Protein AF-A0A397JT45-F1 (afdb_monomer)

Foldseek 3Di:
DQCPALDPVSHDDPVRVVVVVVVLVVLVCCVVPVPPCPLRLNNLVVVVVVVVVVVCVVPDPDPPPPDDDPPDDPDDDDDDPVPDDRRDDDPCRVVVVVVVVVVSVVSSVVSVVVDDDDD

Solvent-accessible surface area (backbone atoms only — not comparable to full-atom values): 7619 Å² total; per-residue (Å²): 111,52,76,73,48,49,49,73,89,62,28,67,52,73,65,60,47,50,55,52,51,49,53,52,50,50,55,49,48,38,52,77,74,54,86,72,50,85,80,39,67,68,56,55,53,49,56,52,49,54,55,50,50,57,57,44,62,75,72,58,84,67,78,88,77,83,75,77,59,94,86,64,80,92,68,92,71,91,78,67,72,92,78,54,78,79,73,69,68,63,96,57,46,68,60,53,45,50,51,51,50,52,50,53,51,49,52,53,51,49,63,64,65,74,63,74,84,87,126

pLDDT: mean 78.27, std 14.3, range [41.31, 96.56]

Structure (mmCIF, N/CA/C/O backbone):
data_AF-A0A397JT45-F1
#
_entry.id   AF-A0A397JT45-F1
#
loop_
_atom_site.group_PDB
_atom_site.id
_atom_site.type_symbol
_atom_site.label_atom_id
_atom_site.label_alt_id
_atom_site.label_comp_id
_atom_site.label_asym_id
_atom_site.label_entity_id
_atom_site.label_seq_id
_atom_site.pdbx_PDB_ins_code
_atom_site.Cartn_x
_atom_site.Cartn_y
_atom_site.Cartn_z
_atom_site.occupancy
_atom_site.B_iso_or_equiv
_atom_site.auth_seq_id
_atom_site.auth_comp_id
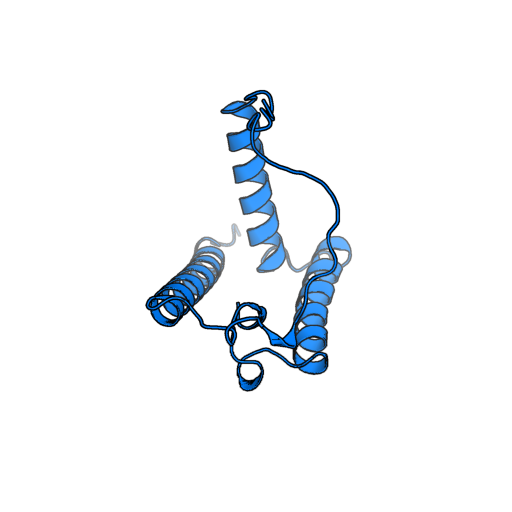_atom_site.auth_asym_id
_atom_site.auth_atom_id
_atom_site.pdbx_PDB_model_num
ATOM 1 N N . MET A 1 1 ? -4.447 6.158 -4.835 1.00 71.88 1 MET A N 1
ATOM 2 C CA . MET A 1 1 ? -4.365 4.703 -4.574 1.00 71.88 1 MET A CA 1
ATOM 3 C C . MET A 1 1 ? -5.686 4.197 -4.001 1.00 71.88 1 MET A C 1
ATOM 5 O O . MET A 1 1 ? -6.000 4.499 -2.859 1.00 71.88 1 MET A O 1
ATOM 9 N N . ARG A 1 2 ? -6.469 3.435 -4.778 1.00 83.56 2 ARG A N 1
ATOM 10 C CA . ARG A 1 2 ? -7.796 2.925 -4.356 1.00 83.56 2 ARG A CA 1
ATOM 11 C C . ARG A 1 2 ? -7.738 1.920 -3.193 1.00 83.56 2 ARG A C 1
ATOM 13 O O . ARG A 1 2 ? -8.737 1.685 -2.529 1.00 83.56 2 ARG A O 1
ATOM 20 N N . CYS A 1 3 ? -6.571 1.336 -2.918 1.00 88.75 3 CYS A N 1
ATOM 21 C CA . CYS A 1 3 ? -6.375 0.380 -1.825 1.00 88.75 3 CYS A CA 1
ATOM 22 C C . CYS A 1 3 ? -6.457 0.999 -0.417 1.00 88.75 3 CYS A C 1
ATOM 24 O O . CYS A 1 3 ? -6.658 0.259 0.544 1.00 88.75 3 CYS A O 1
ATOM 26 N N . TRP A 1 4 ? -6.323 2.323 -0.287 1.00 89.19 4 TRP A N 1
ATOM 27 C CA . TRP A 1 4 ? -6.392 3.028 0.999 1.00 89.19 4 TRP A CA 1
ATOM 28 C C . TRP A 1 4 ? -7.800 3.472 1.393 1.00 89.19 4 TRP A C 1
ATOM 30 O O . TRP A 1 4 ? -7.992 3.948 2.506 1.00 89.19 4 TRP A O 1
ATOM 40 N N . ASP A 1 5 ? -8.792 3.280 0.525 1.00 92.50 5 ASP A N 1
ATOM 41 C CA . ASP A 1 5 ? -10.164 3.669 0.833 1.00 92.50 5 ASP A CA 1
ATOM 42 C C . ASP A 1 5 ? -10.715 2.830 1.997 1.00 92.50 5 ASP A C 1
ATOM 44 O O . ASP A 1 5 ? -10.658 1.601 1.985 1.00 92.50 5 ASP A O 1
ATOM 48 N N . ALA A 1 6 ? -11.262 3.458 3.030 1.00 93.44 6 ALA A N 1
ATOM 49 C CA . ALA A 1 6 ? -11.913 2.780 4.146 1.00 93.44 6 ALA A CA 1
ATOM 50 C C . ALA A 1 6 ? -13.123 1.940 3.696 1.00 93.44 6 ALA A C 1
ATOM 52 O O . ALA A 1 6 ? -13.464 0.947 4.344 1.00 93.44 6 ALA A O 1
ATOM 53 N N . ARG A 1 7 ? -13.764 2.306 2.580 1.00 92.75 7 ARG A N 1
ATOM 54 C CA . ARG A 1 7 ? -14.908 1.594 2.011 1.00 92.75 7 ARG A CA 1
ATOM 55 C C . ARG A 1 7 ? -14.420 0.401 1.200 1.00 92.75 7 ARG A C 1
ATOM 57 O O . ARG A 1 7 ? -13.781 0.548 0.162 1.00 92.75 7 ARG A O 1
ATOM 64 N N . VAL A 1 8 ? -14.810 -0.796 1.632 1.00 91.38 8 VAL A N 1
ATOM 65 C CA . VAL A 1 8 ? -14.433 -2.059 0.974 1.00 91.38 8 VAL A CA 1
ATOM 66 C C . VAL A 1 8 ? -14.828 -2.075 -0.504 1.00 91.38 8 VAL A C 1
ATOM 68 O O . VAL A 1 8 ? -14.040 -2.506 -1.334 1.00 91.38 8 VAL A O 1
ATOM 71 N N . THR A 1 9 ? -16.001 -1.540 -0.848 1.00 92.25 9 THR A N 1
ATOM 72 C CA . THR A 1 9 ? -16.515 -1.509 -2.228 1.00 92.25 9 THR A CA 1
ATOM 73 C C . THR A 1 9 ? -15.718 -0.621 -3.183 1.00 92.25 9 THR A C 1
ATOM 75 O O . THR A 1 9 ? -15.869 -0.752 -4.391 1.00 92.25 9 THR A O 1
ATOM 78 N N . HIS A 1 10 ? -14.889 0.290 -2.666 1.00 92.00 10 HIS A N 1
ATOM 79 C CA . HIS A 1 10 ? -14.088 1.206 -3.483 1.00 92.00 10 HIS A CA 1
ATOM 80 C C . HIS A 1 10 ? -12.654 0.700 -3.691 1.00 92.00 10 HIS A C 1
ATOM 82 O O . HIS A 1 10 ? -11.947 1.179 -4.589 1.00 92.00 10 HIS A O 1
ATOM 88 N N . ARG A 1 11 ? -12.236 -0.301 -2.903 1.00 93.19 11 ARG A N 1
ATOM 89 C CA . ARG A 1 11 ? -10.939 -0.962 -3.049 1.00 93.19 11 ARG A CA 1
ATOM 90 C C . ARG A 1 11 ? -10.912 -1.828 -4.305 1.00 93.19 11 ARG A C 1
ATOM 92 O O . ARG A 1 11 ? -11.946 -2.370 -4.686 1.00 93.19 11 ARG A O 1
ATOM 99 N N . PRO A 1 12 ? -9.737 -1.983 -4.933 1.00 93.69 12 PRO A N 1
ATOM 100 C CA . PRO A 1 12 ? -9.577 -2.980 -5.972 1.00 93.69 12 PRO A CA 1
ATOM 101 C C . PRO A 1 12 ? -9.781 -4.375 -5.380 1.00 93.69 12 PRO A C 1
ATOM 103 O O . PRO A 1 12 ? -9.365 -4.669 -4.254 1.00 93.69 12 PRO A O 1
ATOM 106 N N . THR A 1 13 ? -10.394 -5.239 -6.168 1.00 95.12 13 THR A N 1
ATOM 107 C CA . THR A 1 13 ? -10.373 -6.679 -5.944 1.00 95.12 13 THR A CA 1
ATOM 108 C C . THR A 1 13 ? -8.949 -7.216 -6.096 1.00 95.12 13 THR A C 1
ATOM 110 O O . THR A 1 13 ? -8.064 -6.572 -6.668 1.00 95.12 13 THR A O 1
ATOM 113 N N . PHE A 1 14 ? -8.720 -8.426 -5.590 1.00 93.62 14 PHE A N 1
ATOM 114 C CA . PHE A 1 14 ? -7.441 -9.108 -5.776 1.00 93.62 14 PHE A CA 1
ATOM 115 C C . PHE A 1 14 ? -7.087 -9.268 -7.263 1.00 93.62 14 PHE A C 1
ATOM 117 O O . PHE A 1 14 ? -5.941 -9.056 -7.645 1.00 93.62 14 PHE A O 1
ATOM 124 N N . GLU A 1 15 ? -8.074 -9.585 -8.102 1.00 96.56 15 GLU A N 1
ATOM 125 C CA . GLU A 1 15 ? -7.890 -9.752 -9.544 1.00 96.56 15 GLU A CA 1
ATOM 126 C C . GLU A 1 15 ? -7.493 -8.441 -10.234 1.00 96.56 15 GLU A C 1
ATOM 128 O O . GLU A 1 15 ? -6.504 -8.408 -10.966 1.00 96.56 15 GLU A O 1
ATOM 133 N N . GLU A 1 16 ? -8.201 -7.341 -9.955 1.00 94.44 16 GLU A N 1
ATOM 134 C CA . GLU A 1 16 ? -7.850 -6.015 -10.482 1.00 94.44 16 GLU A CA 1
ATOM 135 C C . GLU A 1 16 ? -6.432 -5.605 -10.067 1.00 94.44 16 GLU A C 1
ATOM 137 O O . GLU A 1 16 ? -5.660 -5.119 -10.895 1.00 94.44 16 GLU A O 1
ATOM 142 N N . LEU A 1 17 ? -6.069 -5.835 -8.800 1.00 91.56 17 LEU A N 1
ATOM 143 C CA . LEU A 1 17 ? -4.731 -5.539 -8.296 1.00 91.56 17 LEU A CA 1
ATOM 144 C C . LEU A 1 17 ? -3.664 -6.393 -8.991 1.00 91.56 17 LEU A C 1
ATOM 146 O O . LEU A 1 17 ? -2.629 -5.867 -9.393 1.00 91.56 17 LEU A O 1
ATOM 150 N N . ASN A 1 18 ? -3.913 -7.693 -9.153 1.00 93.75 18 ASN A N 1
ATOM 151 C CA . ASN A 1 18 ? -2.990 -8.607 -9.817 1.00 93.75 18 ASN A CA 1
ATOM 152 C C . ASN A 1 18 ? -2.759 -8.212 -11.282 1.00 93.75 18 ASN A C 1
ATOM 154 O O . ASN A 1 18 ? -1.617 -8.161 -11.734 1.00 93.75 18 ASN A O 1
ATOM 158 N N . ASN A 1 19 ? -3.828 -7.868 -12.003 1.00 92.88 19 ASN A N 1
ATOM 159 C CA . ASN A 1 19 ? -3.744 -7.411 -13.389 1.00 92.88 19 ASN A CA 1
ATOM 160 C C . ASN A 1 19 ? -2.926 -6.121 -13.512 1.00 92.88 19 ASN A C 1
ATOM 162 O O . ASN A 1 19 ? -2.120 -5.982 -14.433 1.00 92.88 19 ASN A O 1
ATOM 166 N N . GLU A 1 20 ? -3.098 -5.184 -12.580 1.00 88.56 20 GLU A N 1
ATOM 167 C CA . GLU A 1 20 ? -2.339 -3.936 -12.580 1.00 88.56 20 GLU A CA 1
ATOM 168 C C . GLU A 1 20 ? -0.853 -4.167 -12.269 1.00 88.56 20 GLU A C 1
ATOM 170 O O . GLU A 1 20 ? 0.019 -3.687 -12.996 1.00 88.56 20 GLU A O 1
ATOM 175 N N . LEU A 1 21 ? -0.547 -4.977 -11.250 1.00 88.06 21 LEU A N 1
ATOM 176 C CA . LEU A 1 21 ? 0.826 -5.366 -10.915 1.00 88.06 21 LEU A CA 1
ATOM 177 C C . LEU A 1 21 ? 1.514 -6.094 -12.074 1.00 88.06 21 LEU A C 1
ATOM 179 O O . LEU A 1 21 ? 2.691 -5.848 -12.337 1.00 88.06 21 LEU A O 1
ATOM 183 N N . TRP A 1 22 ? 0.783 -6.941 -12.800 1.00 89.69 22 TRP A N 1
ATOM 184 C CA . TRP A 1 22 ? 1.312 -7.650 -13.961 1.00 89.69 22 TRP A CA 1
ATOM 185 C C . TRP A 1 22 ? 1.749 -6.699 -15.080 1.00 89.69 22 TRP A C 1
ATOM 187 O O . TRP A 1 22 ? 2.817 -6.888 -15.662 1.00 89.69 22 TRP A O 1
ATOM 197 N N . LYS A 1 23 ? 0.980 -5.634 -15.356 1.00 85.00 23 LYS A N 1
ATOM 198 C CA . LYS A 1 23 ? 1.369 -4.608 -16.343 1.00 85.00 23 LYS A CA 1
ATOM 199 C C . LYS A 1 23 ? 2.683 -3.932 -15.955 1.00 85.00 23 LYS A C 1
ATOM 201 O O . LYS A 1 23 ? 3.569 -3.799 -16.800 1.00 85.00 23 LYS A O 1
ATOM 206 N N . TYR A 1 24 ? 2.823 -3.545 -14.685 1.00 81.06 24 TYR A N 1
ATOM 207 C CA . TYR A 1 24 ? 4.057 -2.943 -14.174 1.00 81.06 24 TYR A CA 1
ATOM 208 C C . TYR A 1 24 ? 5.236 -3.909 -14.256 1.00 81.06 24 TYR A C 1
ATOM 210 O O . TYR A 1 24 ? 6.303 -3.530 -14.739 1.00 81.06 24 TYR A O 1
ATOM 218 N N . TRP A 1 25 ? 5.044 -5.162 -13.838 1.00 84.69 25 TRP A N 1
ATOM 219 C CA . TRP A 1 25 ? 6.079 -6.189 -13.910 1.00 84.69 25 TRP A CA 1
ATOM 220 C C . TRP A 1 25 ? 6.534 -6.428 -15.349 1.00 84.69 25 TRP A C 1
ATOM 222 O O . TRP A 1 25 ? 7.733 -6.449 -15.609 1.00 84.69 25 TRP A O 1
ATOM 232 N N . ASN A 1 26 ? 5.599 -6.518 -16.296 1.00 82.88 26 ASN A N 1
ATOM 233 C CA . ASN A 1 26 ? 5.930 -6.679 -17.706 1.00 82.88 26 ASN A CA 1
ATOM 234 C C . ASN A 1 26 ? 6.714 -5.468 -18.242 1.00 82.88 26 ASN A C 1
ATOM 236 O O . ASN A 1 26 ? 7.737 -5.629 -18.906 1.00 82.88 26 ASN A O 1
ATOM 240 N N . GLY A 1 27 ? 6.289 -4.247 -17.897 1.00 78.75 27 GLY A N 1
ATOM 241 C CA . GLY A 1 27 ? 7.021 -3.024 -18.236 1.00 78.75 27 GLY A CA 1
ATOM 242 C C . GLY A 1 27 ? 8.452 -3.022 -17.688 1.00 78.75 27 GLY A C 1
ATOM 243 O O . GLY A 1 27 ? 9.394 -2.695 -18.410 1.00 78.75 27 GLY A O 1
ATOM 244 N N . TYR A 1 28 ? 8.631 -3.452 -16.437 1.00 79.06 28 TYR A N 1
ATOM 245 C CA . TYR A 1 28 ? 9.942 -3.583 -15.802 1.00 79.06 28 TYR A CA 1
ATOM 246 C C . TYR A 1 28 ? 10.804 -4.688 -16.432 1.00 79.06 28 TYR A C 1
ATOM 248 O O . TYR A 1 28 ? 11.990 -4.487 -16.685 1.00 79.06 28 TYR A O 1
ATOM 256 N N . TYR A 1 29 ? 10.216 -5.843 -16.738 1.00 82.56 29 TYR A N 1
ATOM 257 C CA . TYR A 1 29 ? 10.903 -6.956 -17.387 1.00 82.56 29 TYR A CA 1
ATOM 258 C C . TYR A 1 29 ? 11.411 -6.559 -18.781 1.00 82.56 29 TYR A C 1
ATOM 260 O O . TYR A 1 29 ? 12.576 -6.788 -19.114 1.00 82.56 29 TYR A O 1
ATOM 268 N N . HIS A 1 30 ? 10.577 -5.877 -19.572 1.00 77.50 30 HIS A N 1
ATOM 269 C CA . HIS A 1 30 ? 10.982 -5.313 -20.860 1.00 77.50 30 HIS A CA 1
ATOM 270 C C . HIS A 1 30 ? 12.085 -4.255 -20.730 1.00 77.50 30 HIS A C 1
ATOM 272 O O . HIS A 1 30 ? 12.935 -4.165 -21.617 1.00 77.50 30 HIS A O 1
ATOM 278 N N . TYR A 1 31 ? 12.105 -3.482 -19.641 1.00 74.94 31 TYR A N 1
ATOM 279 C CA . TYR A 1 31 ? 13.205 -2.567 -19.336 1.00 74.94 31 TYR A CA 1
ATOM 280 C C . TYR A 1 31 ? 14.525 -3.317 -19.088 1.00 74.94 31 TYR A C 1
ATOM 282 O O . TYR A 1 31 ? 15.533 -2.977 -19.704 1.00 74.94 31 TYR A O 1
ATOM 290 N N . LEU A 1 32 ? 14.520 -4.351 -18.241 1.00 77.25 32 LEU A N 1
ATOM 291 C CA . LEU A 1 32 ? 15.735 -5.087 -17.873 1.00 77.25 32 LEU A CA 1
ATOM 292 C C . LEU A 1 32 ? 16.311 -5.939 -19.011 1.00 77.25 32 LEU A C 1
ATOM 294 O O . LEU A 1 32 ? 17.528 -6.011 -19.165 1.00 77.25 32 LEU A O 1
ATOM 298 N N . TYR A 1 33 ? 15.449 -6.597 -19.790 1.00 77.69 33 TYR A N 1
ATOM 299 C CA . TYR A 1 33 ? 15.866 -7.650 -20.725 1.00 77.69 33 TYR A CA 1
ATOM 300 C C . TYR A 1 33 ? 15.539 -7.347 -22.195 1.00 77.69 33 TYR A C 1
ATOM 302 O O . TYR A 1 33 ? 16.045 -8.020 -23.088 1.00 77.69 33 TYR A O 1
ATOM 310 N N . GLY A 1 34 ? 14.693 -6.348 -22.474 1.00 66.81 34 GLY A N 1
ATOM 311 C CA . GLY A 1 34 ? 14.125 -6.107 -23.808 1.00 66.81 34 GLY A CA 1
ATOM 312 C C . GLY A 1 34 ? 14.851 -5.075 -24.676 1.00 66.81 34 GLY A C 1
ATOM 313 O O . GLY A 1 34 ? 14.474 -4.899 -25.833 1.00 66.81 34 GLY A O 1
ATOM 314 N N . GLY A 1 35 ? 15.857 -4.364 -24.153 1.00 61.72 35 GLY A N 1
ATOM 315 C CA . GLY A 1 35 ? 16.773 -3.488 -24.906 1.00 61.72 35 GLY A CA 1
ATOM 316 C C . GLY A 1 35 ? 16.179 -2.274 -25.649 1.00 61.72 35 GLY A C 1
ATOM 317 O O . GLY A 1 35 ? 16.948 -1.458 -26.153 1.00 61.72 35 GLY A O 1
ATOM 318 N N . LYS A 1 36 ? 14.848 -2.120 -25.741 1.00 55.78 36 LYS A N 1
ATOM 319 C CA . LYS A 1 36 ? 14.209 -1.171 -26.679 1.00 55.78 36 LYS A CA 1
ATOM 320 C C . LYS A 1 36 ? 13.227 -0.159 -26.089 1.00 55.78 36 LYS A C 1
ATOM 322 O O . LYS A 1 36 ? 12.880 0.773 -26.797 1.00 55.78 36 LYS A O 1
ATOM 327 N N . ASN A 1 37 ? 12.828 -0.259 -24.820 1.00 60.97 37 ASN A N 1
ATOM 328 C CA . ASN A 1 37 ? 11.914 0.721 -24.213 1.00 60.97 37 ASN A CA 1
ATOM 329 C C . ASN A 1 37 ? 12.611 1.566 -23.148 1.00 60.97 37 ASN A C 1
ATOM 331 O O . ASN A 1 37 ? 12.338 1.475 -21.948 1.00 60.97 37 ASN A O 1
ATOM 335 N N . LYS A 1 38 ? 13.519 2.422 -23.631 1.00 58.59 38 LYS A N 1
ATOM 336 C CA . LYS A 1 38 ? 14.149 3.477 -22.831 1.00 58.59 38 LYS A CA 1
ATOM 337 C C . LYS A 1 38 ? 13.109 4.461 -22.272 1.00 58.59 38 LYS A C 1
ATOM 339 O O . LYS A 1 38 ? 13.354 5.023 -21.214 1.00 58.59 38 LYS A O 1
ATOM 344 N N . ASP A 1 39 ? 11.930 4.574 -22.868 1.00 64.94 39 ASP A N 1
ATOM 345 C CA . ASP A 1 39 ? 10.941 5.585 -22.468 1.00 64.94 39 ASP A CA 1
ATOM 346 C C . ASP A 1 39 ? 9.763 4.995 -21.680 1.00 64.94 39 ASP A C 1
ATOM 348 O O . ASP A 1 39 ? 8.695 5.597 -21.581 1.00 64.94 39 ASP A O 1
ATOM 352 N N . SER A 1 40 ? 9.936 3.797 -21.106 1.00 72.94 40 SER A N 1
ATOM 353 C CA . SER A 1 40 ? 8.910 3.226 -20.232 1.00 72.94 40 SER A CA 1
ATOM 354 C C . SER A 1 40 ? 8.726 4.088 -18.979 1.00 72.94 40 SER A C 1
ATOM 356 O O . SER A 1 40 ? 9.688 4.464 -18.306 1.00 72.94 40 SER A O 1
ATOM 358 N N . GLU A 1 41 ? 7.468 4.373 -18.638 1.00 74.19 41 GLU A N 1
ATOM 359 C CA . GLU A 1 41 ? 7.107 5.190 -17.475 1.00 74.19 41 GLU A CA 1
ATOM 360 C C . GLU A 1 41 ? 7.760 4.671 -16.182 1.00 74.19 41 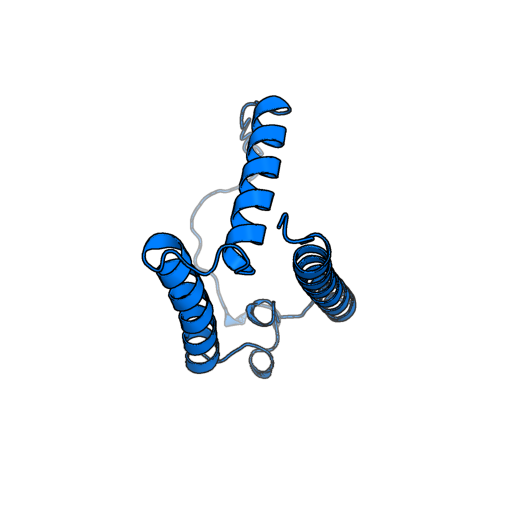GLU A C 1
ATOM 362 O O . GLU A 1 41 ? 8.265 5.450 -15.374 1.00 74.19 41 GLU A O 1
ATOM 367 N N . ILE A 1 42 ? 7.837 3.343 -16.029 1.00 75.69 42 ILE A N 1
ATOM 368 C CA . ILE A 1 42 ? 8.450 2.691 -14.868 1.00 75.69 42 ILE A CA 1
ATOM 369 C C . ILE A 1 42 ? 9.937 3.028 -14.714 1.00 75.69 42 ILE A C 1
ATOM 371 O O . ILE A 1 42 ? 10.383 3.307 -13.603 1.00 75.69 42 ILE A O 1
ATOM 375 N N . ARG A 1 43 ? 10.702 3.088 -15.811 1.00 75.94 43 ARG A N 1
ATOM 376 C CA . ARG A 1 43 ? 12.115 3.483 -15.768 1.00 75.94 43 ARG A CA 1
ATOM 377 C C . ARG A 1 43 ? 12.254 4.932 -15.314 1.00 75.94 43 ARG A C 1
ATOM 379 O O . ARG A 1 43 ? 13.078 5.222 -14.451 1.00 75.94 43 ARG A O 1
ATOM 386 N N . ILE A 1 44 ? 11.438 5.833 -15.861 1.00 78.06 44 ILE A N 1
ATOM 387 C CA . ILE A 1 44 ? 11.507 7.264 -15.536 1.00 78.06 44 ILE A CA 1
ATOM 388 C C . ILE A 1 44 ? 11.182 7.495 -14.054 1.00 78.06 44 ILE A C 1
ATOM 390 O O . ILE A 1 44 ? 11.865 8.270 -13.378 1.00 78.06 44 ILE A O 1
ATOM 394 N N . GLN A 1 45 ? 10.185 6.784 -13.521 1.00 78.44 45 GLN A N 1
ATOM 395 C CA . GLN A 1 45 ? 9.858 6.828 -12.097 1.00 78.44 45 GLN A CA 1
ATOM 396 C C . GLN A 1 45 ? 10.999 6.277 -11.220 1.00 78.44 45 GLN A C 1
ATOM 398 O O . GLN A 1 45 ? 11.344 6.912 -10.219 1.00 78.44 45 GLN A O 1
AT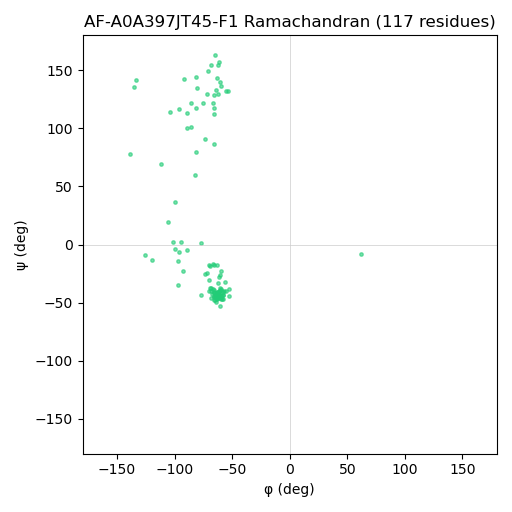OM 403 N N . ILE A 1 46 ? 11.630 5.159 -11.607 1.00 79.81 46 ILE A N 1
ATOM 404 C CA . ILE A 1 46 ? 12.791 4.582 -10.902 1.00 79.81 46 ILE A CA 1
ATOM 405 C C . ILE A 1 46 ? 13.965 5.571 -10.883 1.00 79.81 46 ILE A C 1
ATOM 407 O O . ILE A 1 46 ? 14.453 5.917 -9.809 1.00 79.81 46 ILE A O 1
ATOM 411 N N . GLU A 1 47 ? 14.377 6.103 -12.036 1.00 82.69 47 GLU A N 1
ATOM 412 C CA . GLU A 1 47 ? 15.504 7.041 -12.126 1.00 82.69 47 GLU A CA 1
ATOM 413 C C . GLU A 1 47 ? 15.260 8.324 -11.320 1.00 82.69 47 GLU A C 1
ATOM 415 O O . GLU A 1 47 ? 16.169 8.854 -10.672 1.00 82.69 47 GLU A O 1
ATOM 420 N N . LYS A 1 48 ? 14.024 8.842 -11.332 1.00 83.19 48 LYS A N 1
ATOM 421 C CA . LYS A 1 48 ? 13.649 10.013 -10.532 1.00 83.19 48 LYS A CA 1
ATOM 422 C C . LYS A 1 48 ? 13.713 9.714 -9.032 1.00 83.19 48 LYS A C 1
ATOM 424 O O . LYS A 1 48 ? 14.213 10.549 -8.276 1.00 83.19 48 LYS A O 1
ATOM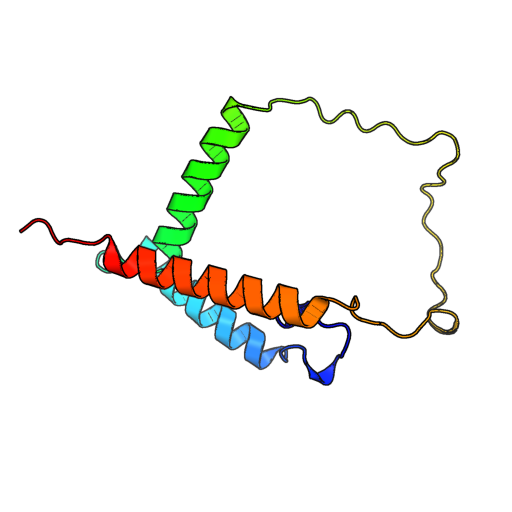 429 N N . SER A 1 49 ? 13.243 8.538 -8.614 1.00 80.88 49 SER A N 1
ATOM 430 C CA . SER A 1 49 ? 13.315 8.072 -7.225 1.00 80.88 49 SER A CA 1
ATOM 431 C C . SER A 1 49 ? 14.764 7.922 -6.753 1.00 80.88 49 SER A C 1
ATOM 433 O O . SER A 1 49 ? 15.132 8.446 -5.702 1.00 80.88 49 SER A O 1
ATOM 435 N N . GLU A 1 50 ? 15.631 7.313 -7.564 1.00 84.00 50 GLU A N 1
ATOM 436 C CA . GLU A 1 50 ? 17.055 7.173 -7.250 1.00 84.00 50 GLU A CA 1
ATOM 437 C C . GLU A 1 50 ? 17.763 8.529 -7.126 1.00 84.00 50 GLU A C 1
ATOM 439 O O . GLU A 1 50 ? 18.556 8.735 -6.203 1.00 84.00 50 GLU A O 1
ATOM 444 N N . LYS A 1 51 ? 17.465 9.483 -8.022 1.00 83.69 51 LYS A N 1
ATOM 445 C CA . LYS A 1 51 ? 17.983 10.860 -7.933 1.00 83.69 51 LYS A CA 1
ATOM 446 C C . LYS A 1 51 ? 17.533 11.546 -6.639 1.00 83.69 51 LYS A C 1
ATOM 448 O O . LYS A 1 51 ? 18.347 12.194 -5.982 1.00 83.69 51 LYS A O 1
ATOM 453 N N . LEU A 1 52 ? 16.265 11.392 -6.249 1.00 79.12 52 LEU A N 1
ATOM 454 C CA . LEU A 1 52 ? 15.743 11.925 -4.986 1.00 79.12 52 LEU A CA 1
ATOM 455 C C . LEU A 1 52 ? 16.444 11.287 -3.778 1.00 79.12 52 LEU A C 1
ATOM 457 O O . LEU A 1 52 ? 16.890 12.001 -2.883 1.00 79.12 52 LEU A O 1
ATOM 461 N N . SER A 1 53 ? 16.578 9.960 -3.773 1.00 78.44 53 SER A N 1
ATOM 462 C CA . SER A 1 53 ? 17.221 9.202 -2.697 1.00 78.44 53 SER A CA 1
ATOM 463 C C . SER A 1 53 ? 18.669 9.647 -2.473 1.00 78.44 53 SER A C 1
ATOM 465 O O . SER A 1 53 ? 19.0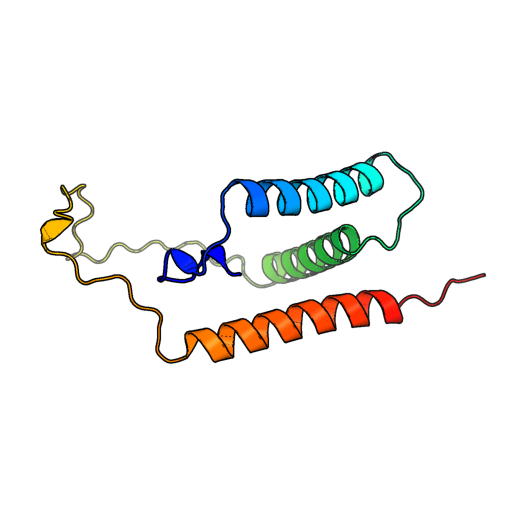41 9.977 -1.348 1.00 78.44 53 SER A O 1
ATOM 467 N N . LYS A 1 54 ? 19.464 9.782 -3.542 1.00 74.56 54 LYS A N 1
ATOM 468 C CA . LYS A 1 54 ? 20.849 10.284 -3.462 1.00 74.56 54 LYS A CA 1
ATOM 469 C C . LYS A 1 54 ? 20.921 11.690 -2.851 1.00 74.56 54 LYS A C 1
ATOM 471 O O . LYS A 1 54 ? 21.786 11.954 -2.019 1.00 74.56 54 LYS A O 1
ATOM 476 N N . ASN A 1 55 ? 19.978 12.569 -3.197 1.00 68.50 55 ASN A N 1
ATOM 477 C CA . ASN A 1 55 ? 19.897 13.921 -2.636 1.00 68.50 55 ASN A CA 1
ATOM 478 C C . ASN A 1 55 ? 19.478 13.943 -1.154 1.00 68.50 55 ASN A C 1
ATOM 480 O O . ASN A 1 55 ? 19.878 14.852 -0.428 1.00 68.50 55 ASN A O 1
ATOM 484 N N . LEU A 1 56 ? 18.673 12.976 -0.701 1.00 62.81 56 LEU A N 1
ATOM 485 C CA . LEU A 1 56 ? 18.244 12.846 0.696 1.00 62.81 56 LEU A CA 1
ATOM 486 C C . LEU A 1 56 ? 19.352 12.268 1.583 1.00 62.81 56 LEU A C 1
ATOM 488 O O . LEU A 1 56 ? 19.599 12.802 2.662 1.00 62.81 56 LEU A O 1
ATOM 492 N N . ILE A 1 57 ? 20.057 11.238 1.103 1.00 58.69 57 ILE A N 1
ATOM 493 C CA . ILE A 1 57 ? 21.199 10.624 1.800 1.00 58.69 57 ILE A CA 1
ATOM 494 C C . ILE A 1 57 ? 22.323 11.652 2.011 1.00 58.69 57 ILE A C 1
ATOM 496 O O . ILE A 1 57 ? 22.940 11.676 3.071 1.00 58.69 57 ILE A O 1
ATOM 500 N N . LEU A 1 58 ? 22.546 12.549 1.042 1.00 56.09 58 LEU A N 1
ATOM 501 C CA . LEU A 1 58 ? 23.543 13.618 1.159 1.00 56.09 58 LEU A CA 1
ATOM 502 C C . LEU A 1 58 ? 23.133 14.731 2.144 1.00 56.09 58 LEU A C 1
ATOM 504 O O . LEU A 1 58 ? 23.999 15.431 2.661 1.00 56.09 58 LEU A O 1
ATOM 508 N N . LYS A 1 59 ? 21.829 14.925 2.392 1.00 57.56 59 LYS A N 1
ATOM 509 C CA . LYS A 1 59 ? 21.316 16.029 3.221 1.00 57.56 59 LYS A CA 1
ATOM 510 C C . LYS A 1 59 ? 21.035 15.637 4.669 1.00 57.56 59 LYS A C 1
ATOM 512 O O . LYS A 1 59 ? 21.269 16.459 5.544 1.00 57.56 59 LYS A O 1
ATOM 517 N N . ASN A 1 60 ? 20.574 14.415 4.937 1.00 54.34 60 ASN A N 1
ATOM 518 C CA . ASN A 1 60 ? 20.068 14.026 6.255 1.00 54.34 60 ASN A CA 1
ATOM 519 C C . ASN A 1 60 ? 20.532 12.614 6.656 1.00 54.34 60 ASN A C 1
ATOM 521 O O . ASN A 1 60 ? 19.755 11.663 6.629 1.00 54.34 60 ASN A O 1
ATOM 525 N N . SER A 1 61 ? 21.782 12.481 7.104 1.00 55.16 61 SER A N 1
ATOM 526 C CA . SER A 1 61 ? 22.180 11.382 7.997 1.00 55.16 61 SER A CA 1
ATOM 527 C C . SER A 1 61 ? 21.811 11.759 9.437 1.00 55.16 61 SER A C 1
ATOM 529 O O . SER A 1 61 ? 22.677 11.913 10.298 1.00 55.16 61 SER A O 1
ATOM 531 N N . THR A 1 62 ? 20.528 11.990 9.710 1.00 61.06 62 THR A N 1
ATOM 532 C CA . THR A 1 62 ? 20.056 12.156 11.087 1.00 61.06 62 THR A CA 1
ATOM 533 C C . THR A 1 62 ? 20.015 10.767 11.724 1.00 61.06 62 THR A C 1
ATOM 535 O O . THR A 1 62 ? 19.324 9.893 11.195 1.00 61.06 62 THR A O 1
ATOM 538 N N . PRO A 1 63 ? 20.735 10.516 12.831 1.00 64.44 63 PRO A N 1
ATOM 539 C CA . PRO A 1 63 ? 20.603 9.259 13.549 1.00 64.44 63 PRO A CA 1
ATOM 540 C C . PRO A 1 63 ? 19.136 9.051 13.917 1.00 64.44 63 PRO A C 1
ATOM 542 O O . PRO A 1 63 ? 18.485 9.964 14.430 1.00 64.44 63 PRO A O 1
ATOM 545 N N . LEU A 1 64 ? 18.616 7.854 13.654 1.00 63.66 64 LEU A N 1
ATOM 546 C CA . LEU A 1 64 ? 17.298 7.434 14.112 1.00 63.66 64 LEU A CA 1
ATOM 547 C C . LEU A 1 64 ? 17.317 7.338 15.643 1.00 63.66 64 LEU A C 1
ATOM 549 O O . LEU A 1 64 ? 17.604 6.294 16.223 1.00 63.66 64 LEU A O 1
ATOM 553 N N . ASN A 1 65 ? 17.063 8.468 16.301 1.00 68.88 65 ASN A N 1
ATOM 554 C CA . ASN A 1 65 ? 16.941 8.556 17.747 1.00 68.88 65 ASN A CA 1
ATOM 555 C C . ASN A 1 65 ? 15.528 8.121 18.146 1.00 68.88 65 ASN A C 1
ATOM 557 O O . ASN A 1 65 ? 14.632 8.943 18.349 1.00 68.88 65 ASN A O 1
ATOM 561 N N . TYR A 1 66 ? 15.306 6.809 18.186 1.00 69.38 66 TYR A N 1
ATOM 562 C CA . TYR A 1 66 ? 14.053 6.253 18.675 1.00 69.38 66 TYR A CA 1
ATOM 563 C C . TYR A 1 66 ? 13.996 6.391 20.199 1.00 69.38 66 TYR A C 1
ATOM 565 O O . TYR A 1 66 ? 14.442 5.516 20.938 1.00 69.38 66 TYR A O 1
ATOM 573 N N . GLN A 1 67 ? 13.434 7.499 20.676 1.00 82.31 67 GLN A N 1
ATOM 574 C CA . GLN A 1 67 ? 13.156 7.691 22.092 1.00 82.31 67 GLN A CA 1
ATOM 575 C C . GLN A 1 67 ? 11.759 7.156 22.412 1.00 82.31 67 GLN A C 1
ATOM 577 O O . GLN A 1 67 ? 10.745 7.692 21.965 1.00 82.31 67 GLN A O 1
ATOM 582 N N . THR A 1 68 ? 11.688 6.082 23.195 1.00 83.19 68 THR A N 1
ATOM 583 C CA . THR A 1 68 ? 10.408 5.581 23.698 1.00 83.19 68 THR A CA 1
ATOM 584 C C . THR A 1 68 ? 9.871 6.536 24.755 1.00 83.19 68 THR A C 1
ATOM 586 O O . THR A 1 68 ? 10.570 6.865 25.713 1.00 83.19 68 THR A O 1
ATOM 589 N N . HIS A 1 69 ? 8.615 6.954 24.619 1.00 85.38 69 HIS A N 1
ATOM 590 C CA . HIS A 1 69 ? 7.954 7.731 25.662 1.00 85.38 69 HIS A CA 1
ATOM 591 C C . HIS A 1 69 ? 7.858 6.901 26.962 1.00 85.38 69 HIS A C 1
ATOM 593 O O . HIS A 1 69 ? 7.366 5.772 26.900 1.00 85.38 69 HIS A O 1
ATOM 599 N N . PRO A 1 70 ? 8.265 7.420 28.138 1.00 87.50 70 PRO A N 1
ATOM 600 C CA . PRO A 1 70 ? 8.352 6.637 29.380 1.00 87.50 70 PRO A CA 1
ATOM 601 C C . PRO A 1 70 ? 7.001 6.102 29.882 1.00 87.50 70 PRO A C 1
ATOM 603 O O . PRO A 1 70 ? 6.961 5.182 30.689 1.00 87.50 70 PRO A O 1
ATOM 606 N N . GLN A 1 71 ? 5.891 6.661 29.396 1.00 91.25 71 GLN A N 1
ATOM 607 C CA . GLN A 1 71 ? 4.527 6.225 29.731 1.00 91.25 71 GLN A CA 1
ATOM 608 C C . GLN A 1 71 ? 3.893 5.330 28.649 1.00 91.25 71 GLN A C 1
ATOM 610 O O . GLN A 1 71 ? 2.764 4.872 28.816 1.00 91.25 71 GLN A O 1
ATOM 615 N N . ALA A 1 72 ? 4.570 5.105 27.517 1.00 87.88 72 ALA A N 1
ATOM 616 C CA . ALA A 1 72 ? 4.042 4.259 26.451 1.00 87.88 72 ALA A CA 1
ATOM 617 C C . ALA A 1 72 ? 4.257 2.775 26.778 1.00 87.88 72 ALA A C 1
ATOM 619 O O . ALA A 1 72 ? 5.339 2.362 27.191 1.00 87.88 72 ALA A O 1
ATOM 620 N N . ILE A 1 73 ? 3.221 1.962 26.567 1.00 86.00 73 ILE A N 1
ATOM 621 C CA . ILE A 1 73 ? 3.258 0.515 26.801 1.00 86.00 73 ILE A CA 1
ATOM 622 C C . ILE A 1 73 ? 3.355 -0.198 25.449 1.00 86.00 73 ILE A C 1
ATOM 624 O O . ILE A 1 73 ? 2.407 -0.172 24.669 1.00 86.00 73 ILE A O 1
ATOM 628 N N . TYR A 1 74 ? 4.477 -0.874 25.200 1.00 83.62 74 TYR A N 1
ATOM 629 C CA . TYR A 1 74 ? 4.773 -1.586 23.944 1.00 83.62 74 TYR A CA 1
ATOM 630 C C . TYR A 1 74 ? 4.525 -3.101 24.042 1.00 83.62 74 TYR A C 1
ATOM 632 O O . TYR A 1 74 ? 5.269 -3.909 23.494 1.00 83.62 74 TYR A O 1
ATOM 640 N N . THR A 1 75 ? 3.494 -3.514 24.777 1.00 87.56 75 THR A N 1
ATOM 641 C CA . THR A 1 75 ? 3.101 -4.928 24.882 1.00 87.56 75 THR A CA 1
ATOM 642 C C . THR A 1 75 ? 2.065 -5.268 23.820 1.00 87.56 75 THR A C 1
ATOM 644 O O . THR A 1 75 ? 1.138 -4.483 23.605 1.00 87.56 75 THR A O 1
ATOM 647 N N . SER A 1 76 ? 2.137 -6.463 23.236 1.00 86.19 76 SER A N 1
ATOM 648 C CA . SER A 1 76 ? 1.028 -6.988 22.439 1.00 86.19 76 SER A CA 1
ATOM 649 C C . SER A 1 76 ? -0.234 -7.099 23.305 1.00 86.19 76 SER A C 1
ATOM 651 O O . SER A 1 76 ? -0.191 -7.505 24.466 1.00 86.19 76 SER A O 1
ATOM 653 N N . ARG A 1 77 ? -1.377 -6.682 22.758 1.00 83.31 77 ARG A N 1
ATOM 654 C CA . ARG A 1 77 ? -2.694 -6.793 23.398 1.00 83.31 77 ARG A CA 1
ATOM 655 C C . ARG A 1 77 ? -3.683 -7.337 22.379 1.00 83.31 77 ARG A C 1
ATOM 657 O O . ARG A 1 77 ? -3.630 -6.955 21.211 1.00 83.31 77 ARG A O 1
ATOM 664 N N . LEU A 1 78 ? -4.587 -8.209 22.818 1.00 88.81 78 LEU A N 1
ATOM 665 C CA . LEU A 1 78 ? -5.659 -8.706 21.962 1.00 88.81 78 LEU A CA 1
ATOM 666 C C . LEU A 1 78 ? -6.619 -7.557 21.630 1.00 88.81 78 LEU A C 1
ATOM 668 O O . LEU A 1 78 ? -7.194 -6.938 22.527 1.00 88.81 78 LEU A O 1
ATOM 672 N N . LEU A 1 79 ? -6.790 -7.275 20.340 1.00 86.56 79 LEU A N 1
ATOM 673 C CA . LEU A 1 79 ? -7.694 -6.236 19.863 1.00 86.56 79 LEU A CA 1
ATOM 674 C C . LEU A 1 79 ? -9.113 -6.801 19.729 1.00 86.56 79 LEU A C 1
ATOM 676 O O . LEU A 1 79 ? -9.339 -7.754 18.987 1.00 86.56 79 LEU A O 1
ATOM 680 N N . ASN A 1 80 ? -10.083 -6.210 20.431 1.00 90.44 80 ASN A N 1
ATOM 681 C CA . ASN A 1 80 ? -11.487 -6.587 20.278 1.00 90.44 80 ASN A CA 1
ATOM 682 C C . ASN A 1 80 ? -12.132 -5.817 19.116 1.00 90.44 80 ASN A C 1
ATOM 684 O O . ASN A 1 80 ? -12.536 -4.664 19.276 1.00 90.44 80 ASN A O 1
ATOM 688 N N . PHE A 1 81 ? -12.277 -6.484 17.970 1.00 86.88 81 PHE A N 1
ATOM 689 C CA . PHE A 1 81 ? -12.866 -5.905 16.761 1.00 86.88 81 PHE A CA 1
ATOM 690 C C . PHE A 1 81 ? -14.324 -5.460 16.924 1.00 86.88 81 PHE A C 1
ATOM 692 O O . PHE A 1 81 ? -14.736 -4.510 16.265 1.00 86.88 81 PHE A O 1
ATOM 699 N N . SER A 1 82 ? -15.103 -6.083 17.817 1.00 91.81 82 SER A N 1
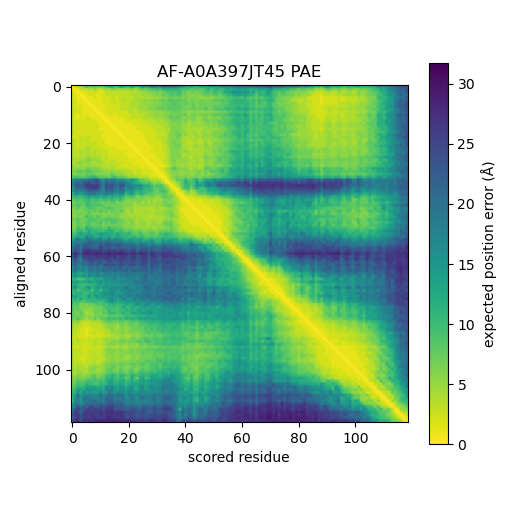ATOM 700 C CA . SER A 1 82 ? -16.529 -5.763 17.964 1.00 91.81 82 SER A CA 1
ATOM 701 C C . SER A 1 82 ? -16.781 -4.381 18.575 1.00 91.81 82 SER A C 1
ATOM 703 O O . SER A 1 82 ? -17.892 -3.867 18.484 1.00 91.81 82 SER A O 1
ATOM 705 N N . LYS A 1 83 ? -15.770 -3.793 19.229 1.00 90.94 83 LYS A N 1
ATOM 706 C CA . LYS A 1 83 ? -15.852 -2.477 19.882 1.00 90.94 83 LYS A CA 1
ATOM 707 C C . LYS A 1 83 ? -15.207 -1.356 19.065 1.00 90.94 83 LYS A C 1
ATOM 709 O O . LYS A 1 83 ? -15.152 -0.225 19.540 1.00 90.94 83 LYS A O 1
ATOM 714 N N . LEU A 1 84 ? -14.692 -1.654 17.872 1.00 89.75 84 LEU A N 1
ATOM 715 C CA . LEU A 1 84 ? -14.041 -0.650 17.039 1.00 89.75 84 LEU A CA 1
ATOM 716 C C . LEU A 1 84 ? -15.078 0.168 16.255 1.00 89.75 84 LEU A C 1
ATOM 718 O O . LEU A 1 84 ? -16.086 -0.384 15.805 1.00 89.75 84 LEU A O 1
ATOM 722 N N . PRO A 1 85 ? -14.840 1.476 16.059 1.00 91.62 85 PRO A N 1
ATOM 723 C CA . PRO A 1 85 ? -15.651 2.266 15.147 1.00 91.62 85 PRO A CA 1
ATOM 724 C C . PRO A 1 85 ? -15.523 1.720 13.722 1.00 91.62 85 PRO A C 1
ATOM 726 O O . PRO A 1 85 ? -14.514 1.117 13.346 1.00 91.62 85 PRO A O 1
ATOM 729 N N . LYS A 1 86 ? -16.549 1.962 12.902 1.00 90.12 86 LYS A N 1
ATOM 730 C CA . LYS A 1 86 ? -16.473 1.634 11.476 1.00 90.12 86 LYS A CA 1
ATOM 731 C C . LYS A 1 86 ? -15.317 2.414 10.832 1.00 90.12 86 LYS A C 1
ATOM 733 O O . LYS A 1 86 ? -15.156 3.596 11.148 1.00 90.12 86 LYS A O 1
ATOM 738 N N . PRO A 1 87 ? -14.550 1.796 9.916 1.00 90.88 87 PRO A N 1
ATOM 739 C CA . PRO A 1 87 ? -13.546 2.508 9.138 1.00 90.88 87 PRO A CA 1
ATOM 740 C C . PRO A 1 87 ? -14.172 3.713 8.433 1.00 90.88 87 PRO A C 1
ATOM 742 O O . PRO A 1 87 ? -15.229 3.593 7.810 1.00 90.88 87 PRO A O 1
ATOM 745 N N . LYS A 1 88 ? -13.520 4.870 8.534 1.00 93.69 88 LYS A N 1
ATOM 746 C CA . LYS A 1 88 ? -13.951 6.116 7.902 1.00 93.69 88 LYS A CA 1
ATOM 747 C C . LYS A 1 88 ? -12.734 6.778 7.266 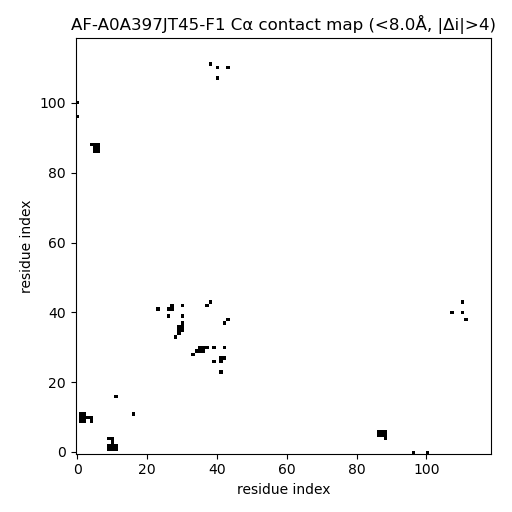1.00 93.69 88 LYS A C 1
ATOM 749 O O . LYS A 1 88 ? -11.683 6.841 7.897 1.00 93.69 88 LYS A O 1
ATOM 754 N N . ASN A 1 89 ? -12.897 7.260 6.039 1.00 93.62 89 ASN A N 1
ATOM 755 C CA . ASN A 1 89 ? -11.912 8.134 5.414 1.00 93.62 89 ASN A CA 1
ATOM 756 C C . ASN A 1 89 ? -11.884 9.488 6.135 1.00 93.62 89 ASN A C 1
ATOM 758 O O . ASN A 1 89 ? -12.880 9.911 6.735 1.00 93.62 89 ASN A O 1
ATOM 762 N N . GLU A 1 90 ? -10.752 10.176 6.065 1.00 93.25 90 GLU A N 1
ATOM 763 C CA . GLU A 1 90 ? -10.696 11.583 6.450 1.00 93.25 90 GLU A CA 1
ATOM 764 C C . GLU A 1 90 ? -11.617 12.423 5.556 1.00 93.25 90 GLU A C 1
ATOM 766 O O . GLU A 1 90 ? -11.956 12.035 4.437 1.00 93.25 90 GLU A O 1
ATOM 771 N N . GLU A 1 91 ? -12.034 13.583 6.059 1.00 94.00 91 GLU A N 1
ATOM 772 C CA . GLU A 1 91 ? -12.949 14.476 5.338 1.00 94.00 91 GLU A CA 1
ATOM 773 C C . GLU A 1 91 ? -12.411 14.867 3.958 1.00 94.00 91 GLU A C 1
ATOM 775 O O . GLU A 1 91 ? -13.172 15.010 3.004 1.00 94.00 91 GLU A O 1
ATOM 780 N N . ASN A 1 92 ? -11.089 14.972 3.847 1.00 93.62 92 ASN A N 1
ATOM 781 C CA . ASN A 1 92 ? -10.420 15.452 2.657 1.00 93.62 92 ASN A CA 1
ATOM 782 C C . ASN A 1 92 ? -9.957 14.360 1.676 1.00 93.62 92 ASN A C 1
ATOM 784 O O . ASN A 1 92 ? -9.364 14.665 0.641 1.00 93.62 92 ASN A O 1
ATOM 788 N N . PHE A 1 93 ? -10.239 13.095 1.983 1.00 91.38 93 PHE A N 1
ATOM 789 C CA . PHE A 1 93 ? -9.671 11.947 1.278 1.00 91.38 93 PHE A CA 1
ATOM 790 C C . PHE A 1 93 ? -9.857 12.013 -0.240 1.00 91.38 93 PHE A C 1
ATOM 792 O O . PHE A 1 93 ? -8.927 11.749 -0.995 1.00 91.38 93 PHE A O 1
ATOM 799 N N . GLU A 1 94 ? -11.054 12.386 -0.696 1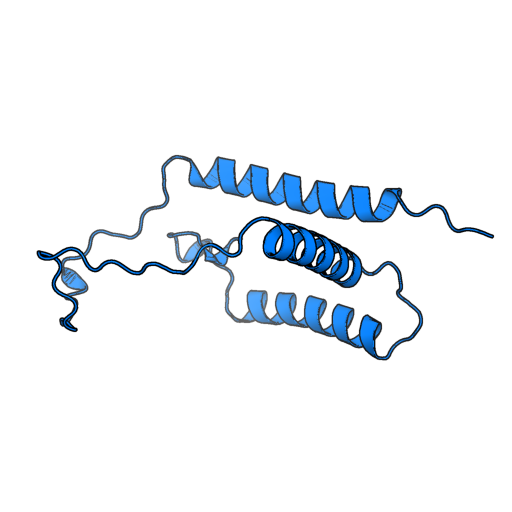.00 90.06 94 GLU A N 1
ATOM 800 C CA . GLU A 1 94 ? -11.371 12.428 -2.127 1.00 90.06 94 GLU A CA 1
ATOM 801 C C . GLU A 1 94 ? -10.555 13.497 -2.863 1.00 90.06 94 GLU A C 1
ATOM 803 O O . GLU A 1 94 ? -10.034 13.237 -3.947 1.00 90.06 94 GLU A O 1
ATOM 808 N N . ARG A 1 95 ? -10.382 14.680 -2.254 1.00 91.94 95 ARG A N 1
ATOM 809 C CA . ARG A 1 95 ? -9.578 15.767 -2.831 1.00 91.94 95 ARG A CA 1
ATOM 810 C C . ARG A 1 95 ? -8.112 15.366 -2.910 1.00 91.94 95 ARG A C 1
ATOM 812 O O . ARG A 1 95 ? -7.486 15.564 -3.945 1.00 91.94 95 ARG A O 1
ATOM 819 N N . GLU A 1 96 ? -7.574 14.775 -1.846 1.00 89.50 96 GLU A N 1
ATOM 820 C CA . GLU A 1 96 ? -6.178 14.321 -1.812 1.00 89.50 96 GLU A CA 1
ATOM 821 C C . GLU A 1 96 ? -5.929 13.190 -2.808 1.00 89.50 96 GLU A C 1
ATOM 823 O O . GLU A 1 96 ? -4.909 13.164 -3.497 1.00 89.50 96 GLU A O 1
ATOM 828 N N . LEU A 1 97 ? -6.888 12.274 -2.942 1.00 87.94 97 LEU A N 1
ATOM 829 C CA . LEU A 1 97 ? -6.833 11.202 -3.923 1.00 87.94 97 LEU A CA 1
ATOM 830 C C . LEU A 1 97 ? -6.865 11.748 -5.358 1.00 87.94 97 LEU A C 1
ATOM 832 O O . LEU A 1 97 ? -6.111 11.270 -6.212 1.00 87.94 97 LEU A O 1
ATOM 836 N N . GLU A 1 98 ? -7.704 12.747 -5.629 1.00 88.69 98 GLU A N 1
ATOM 837 C CA . GLU A 1 98 ? -7.784 13.417 -6.926 1.00 88.69 98 GLU A CA 1
ATOM 838 C C . GLU A 1 98 ? -6.493 14.186 -7.245 1.00 88.69 98 GLU A C 1
ATOM 840 O O . GLU A 1 98 ? -5.933 14.022 -8.331 1.00 88.69 98 GLU A O 1
ATOM 845 N N . GLU A 1 99 ? -5.980 14.979 -6.302 1.00 88.81 99 GLU A N 1
ATOM 846 C CA . GLU A 1 99 ? -4.716 15.711 -6.437 1.00 88.81 99 GLU A CA 1
ATOM 847 C C . GLU A 1 99 ? -3.538 14.769 -6.677 1.00 88.81 99 GLU A C 1
ATOM 849 O O . GLU A 1 99 ? -2.735 15.003 -7.584 1.00 88.81 99 GLU A O 1
ATOM 854 N N . LEU A 1 100 ? -3.460 13.668 -5.926 1.00 84.19 100 LEU A N 1
ATOM 855 C CA . LEU A 1 100 ? -2.437 12.647 -6.116 1.00 84.19 100 LEU A CA 1
ATOM 856 C C . LEU A 1 100 ? -2.523 12.047 -7.522 1.00 84.19 100 LEU A C 1
ATOM 858 O O . LEU A 1 100 ? -1.505 11.931 -8.199 1.00 84.19 100 LEU A O 1
ATOM 862 N N . THR A 1 101 ? -3.732 11.714 -7.981 1.00 82.38 101 THR A N 1
ATOM 863 C CA . THR A 1 101 ? -3.957 11.123 -9.308 1.00 82.38 101 THR A CA 1
ATOM 864 C C . THR A 1 101 ? -3.564 12.097 -10.422 1.00 82.38 101 THR A C 1
ATOM 866 O O . THR A 1 101 ? -2.840 11.727 -11.354 1.00 82.38 101 THR A O 1
ATOM 869 N N . LYS A 1 102 ? -3.954 13.371 -10.295 1.00 81.75 102 LYS A N 1
ATOM 870 C CA . LYS A 1 102 ? -3.537 14.448 -11.204 1.00 81.75 102 LYS A CA 1
ATOM 871 C C . LYS A 1 102 ? -2.022 14.611 -11.207 1.00 81.75 102 LYS A C 1
ATOM 873 O O . LYS A 1 102 ? -1.431 14.629 -12.282 1.00 81.75 102 LYS A O 1
ATOM 878 N N . SER A 1 103 ? -1.387 14.650 -10.038 1.00 78.19 103 SER A N 1
ATOM 879 C CA . SER A 1 103 ? 0.068 14.749 -9.904 1.00 78.19 103 SER A CA 1
ATOM 880 C C . SER A 1 103 ? 0.774 13.576 -10.586 1.00 78.19 103 SER A C 1
ATOM 882 O O . SER A 1 103 ? 1.663 13.794 -11.407 1.00 78.19 103 SER A O 1
ATOM 884 N N . THR A 1 104 ? 0.324 12.338 -10.358 1.00 72.25 104 THR A N 1
ATOM 885 C CA . THR A 1 104 ? 0.886 11.158 -11.035 1.00 72.25 104 THR A CA 1
ATOM 886 C C . THR A 1 104 ? 0.711 11.219 -12.551 1.00 72.25 104 THR A C 1
ATOM 888 O O . THR A 1 104 ? 1.662 10.942 -13.277 1.00 72.25 104 THR A O 1
ATOM 891 N N . SER A 1 105 ? -0.447 11.673 -13.045 1.00 71.94 105 SER A N 1
ATOM 892 C CA . SER A 1 105 ? -0.678 11.834 -14.487 1.00 71.94 105 SER A CA 1
ATOM 893 C C . SER A 1 105 ? 0.152 12.966 -15.103 1.00 71.94 105 SER A C 1
ATOM 895 O O . SER A 1 105 ? 0.666 12.846 -16.208 1.00 71.94 105 SER A O 1
ATOM 897 N N . ALA A 1 106 ? 0.346 14.074 -14.388 1.00 68.38 106 ALA A N 1
ATOM 898 C CA . ALA A 1 106 ? 1.173 15.177 -14.853 1.00 68.38 106 ALA A CA 1
ATOM 899 C C . ALA A 1 106 ? 2.649 14.764 -14.899 1.00 68.38 106 ALA A C 1
ATOM 901 O O . ALA A 1 106 ? 3.365 15.122 -15.831 1.00 68.38 106 ALA A O 1
ATOM 902 N N . LEU A 1 107 ? 3.095 13.966 -13.926 1.00 62.59 107 LEU A N 1
ATOM 903 C CA . LEU A 1 107 ? 4.431 13.383 -13.909 1.00 62.59 107 LEU A CA 1
ATOM 904 C C . LEU A 1 107 ? 4.662 12.425 -15.078 1.00 62.59 107 LEU A C 1
ATOM 906 O O . LEU A 1 107 ? 5.730 12.500 -15.684 1.00 62.59 107 LEU A O 1
ATOM 910 N N . SER A 1 108 ? 3.683 11.587 -15.430 1.00 60.34 108 SER A N 1
ATOM 911 C CA . SER A 1 108 ? 3.786 10.712 -16.601 1.00 60.34 108 SER A CA 1
ATOM 912 C C . SER A 1 108 ? 3.770 11.506 -17.916 1.00 60.34 108 SER A C 1
ATOM 914 O O . SER A 1 108 ? 4.598 11.260 -18.786 1.00 60.34 108 SER A O 1
ATOM 916 N N . ILE A 1 109 ? 2.942 12.550 -18.034 1.00 59.78 109 ILE A N 1
ATOM 917 C CA . ILE A 1 109 ? 2.896 13.425 -19.221 1.00 59.78 109 ILE A CA 1
ATOM 918 C C . ILE A 1 109 ? 4.193 14.229 -19.400 1.00 59.78 109 ILE A C 1
ATOM 920 O O . ILE A 1 109 ? 4.697 14.353 -20.516 1.00 59.78 109 ILE A O 1
ATOM 924 N N . VAL A 1 110 ? 4.740 14.809 -18.328 1.00 55.84 110 VAL A N 1
ATOM 925 C CA . VAL A 1 110 ? 6.001 15.571 -18.384 1.00 55.84 110 VAL A CA 1
ATOM 926 C C . VAL A 1 110 ? 7.174 14.646 -18.707 1.00 55.84 110 VAL A C 1
ATOM 928 O O . VAL A 1 110 ? 8.034 15.016 -19.505 1.00 55.84 110 VAL A O 1
ATOM 931 N N . ALA A 1 111 ? 7.172 13.427 -18.161 1.00 52.94 111 ALA A N 1
ATOM 932 C CA . ALA A 1 111 ? 8.112 12.375 -18.526 1.00 52.94 111 ALA A CA 1
ATOM 933 C C . ALA A 1 111 ? 8.056 12.042 -20.030 1.00 52.94 111 ALA A C 1
ATOM 935 O O . ALA A 1 111 ? 9.104 11.913 -20.654 1.00 52.94 111 ALA A O 1
ATOM 936 N N . SER A 1 112 ? 6.862 11.996 -20.631 1.00 54.00 112 SER A N 1
ATOM 937 C CA . SER A 1 112 ? 6.698 11.779 -22.076 1.00 54.00 112 SER A CA 1
ATOM 938 C C . SER A 1 112 ? 7.066 12.989 -22.950 1.00 54.00 112 SER A C 1
ATOM 940 O O . SER A 1 112 ? 7.397 12.803 -24.116 1.00 54.00 112 SER A O 1
ATOM 942 N N . LYS A 1 113 ? 7.002 14.227 -22.432 1.00 50.28 113 LYS A N 1
ATOM 943 C CA . LYS A 1 113 ? 7.256 15.468 -23.202 1.00 50.28 113 LYS A CA 1
ATOM 944 C C . LYS A 1 113 ? 8.697 15.982 -23.151 1.00 50.28 113 LYS A C 1
ATOM 946 O O . LYS A 1 113 ? 9.089 16.733 -24.034 1.00 50.28 113 LYS A O 1
ATOM 951 N N . LEU A 1 114 ? 9.476 15.619 -22.132 1.00 48.97 114 LEU A N 1
ATOM 952 C CA . LEU A 1 114 ? 10.895 15.999 -22.024 1.00 48.97 114 LEU A CA 1
ATOM 953 C C . LEU A 1 114 ? 11.819 15.168 -22.932 1.00 48.97 114 LEU A C 1
ATOM 955 O O . LEU A 1 114 ? 13.029 15.381 -22.929 1.00 48.97 114 LEU A O 1
ATOM 959 N N . TYR A 1 115 ? 11.264 14.239 -23.712 1.00 47.78 115 TYR A N 1
ATOM 960 C CA . TYR A 1 115 ? 12.001 13.470 -24.702 1.00 47.78 115 TYR A CA 1
ATOM 961 C C . TYR A 1 115 ? 11.996 14.197 -26.054 1.00 47.78 115 TYR A C 1
ATOM 963 O O . TYR A 1 115 ? 11.019 14.146 -26.800 1.00 47.78 115 TYR A O 1
ATOM 971 N N . VAL A 1 116 ? 13.100 14.879 -26.366 1.00 41.31 116 VAL A N 1
ATOM 972 C CA . VAL A 1 116 ? 13.474 15.209 -27.747 1.00 41.31 116 VAL A CA 1
ATOM 973 C C . VAL A 1 116 ? 14.458 14.118 -28.174 1.00 41.31 116 VAL A C 1
ATOM 975 O O . VAL A 1 116 ? 15.498 13.995 -27.527 1.00 41.31 116 VAL A O 1
ATOM 978 N N . PRO A 1 117 ? 14.146 13.278 -29.176 1.00 41.44 117 PRO A N 1
ATOM 979 C CA . PRO A 1 117 ? 15.114 12.308 -29.663 1.00 41.44 117 P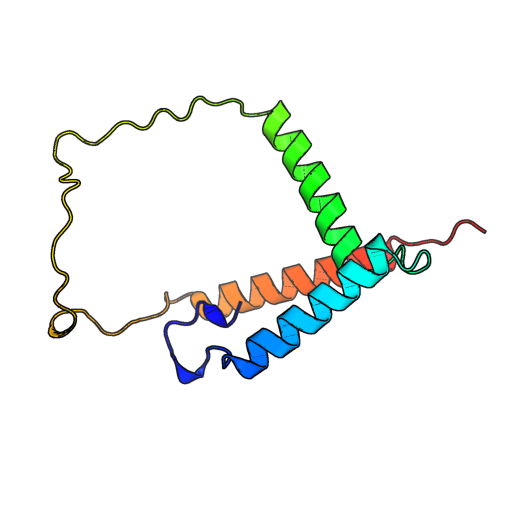RO A CA 1
ATOM 980 C C . PRO A 1 117 ? 16.280 13.066 -30.303 1.00 41.44 117 PRO A C 1
ATOM 982 O O . PRO A 1 117 ? 16.082 13.784 -31.284 1.00 41.44 117 PRO A O 1
ATOM 985 N N . ASP A 1 118 ? 17.480 12.920 -29.741 1.00 43.75 118 ASP A N 1
ATOM 986 C CA . ASP A 1 118 ? 18.711 13.289 -30.439 1.00 43.75 118 ASP A CA 1
ATOM 987 C C . ASP A 1 118 ? 18.854 12.341 -31.641 1.00 43.75 118 ASP A C 1
ATOM 989 O O . ASP A 1 118 ? 18.991 11.124 -31.466 1.00 43.75 118 ASP A O 1
ATOM 993 N N . PHE A 1 119 ? 18.722 12.906 -32.845 1.00 46.12 119 PHE A N 1
ATOM 994 C CA . PHE A 1 119 ? 18.958 12.240 -34.129 1.00 46.12 119 PHE A CA 1
ATOM 995 C C . PHE A 1 119 ? 20.454 12.086 -34.411 1.00 46.12 119 PHE A C 1
ATOM 997 O O . PHE A 1 119 ? 21.211 13.041 -34.121 1.00 46.12 119 PHE A O 1
#

Organism: NCBI:txid1348612

Secondary structure (DSSP, 8-state):
-GGG-SSGGGSPPHHHHHHHHHHHHHHHHHHHHSS--TT-HHHHHHHHHHHHHHHHHHH----------TT---------GGGSPPP---TTHHHHHHHHHHHHHHHHHHHHHS-----

Sequence (119 aa):
MRCWDARVTHRPTFEELNNELWKYWNGYYHYLYGGKNKDSEIRIQIEKSEKLSKNLILKNSTPLNYQTHPQAIYTSRLLNFSKLPKPKNEENFERELEELTKSTSALSIVASKLYVPDF

Radius of gyration: 20.84 Å; Cα contacts (8 Å, |Δi|>4): 39; chains: 1; bounding box: 40×26×64 Å

Mean predicted aligned error: 11.53 Å